Protein AF-A0A2H9PK87-F1 (afdb_monomer)

Foldseek 3Di:
DPPPPDDDPDDDDDPPPPLVVLQVCVVVVAADEAEAEPLDFAAAPVNLVVSLVVLVSNLVRHDLVRYFYEYAYDFQDPPDPSVVVLVVVCVVQVPDPDNQSVVSSQSSSVPRYNDGPVRRVVSRVSSQVSRPDPVSYDYDDRDD

Radius of gyration: 17.19 Å; Cα contacts (8 Å, |Δi|>4): 163; chains: 1; bounding box: 37×42×44 Å

Solvent-accessible surface area (backbone atoms only — not comparable to full-atom values): 8849 Å² total; per-residue (Å²): 142,85,72,86,84,75,87,74,98,77,75,84,82,69,75,85,56,59,64,60,55,53,47,57,47,39,75,74,73,41,71,43,78,48,78,45,77,30,65,49,80,74,35,35,62,67,56,53,51,51,54,47,49,50,51,48,54,42,62,73,70,45,58,70,96,34,52,38,51,39,38,38,62,61,68,72,47,89,93,36,72,69,25,54,55,49,52,70,75,34,69,75,62,74,74,47,99,64,86,54,65,61,59,56,34,46,52,45,19,68,73,42,29,67,42,51,63,69,57,31,50,51,49,27,53,56,55,45,69,64,52,88,54,69,94,40,60,61,77,86,75,85,80,132

pLDDT: mean 77.73, std 17.93, range [36.97, 94.25]

Structure (mmCIF, N/CA/C/O backbone):
data_AF-A0A2H9PK87-F1
#
_ent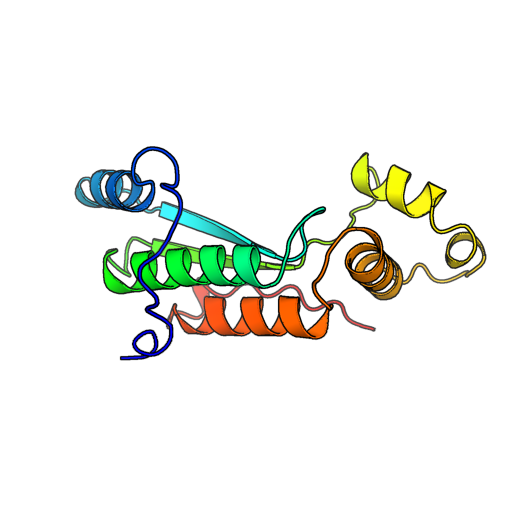ry.id   AF-A0A2H9PK87-F1
#
loop_
_atom_site.group_PDB
_atom_site.id
_atom_site.type_symbol
_atom_site.label_atom_id
_atom_site.label_alt_id
_atom_site.label_comp_id
_atom_site.label_asym_id
_atom_site.label_entity_id
_atom_site.label_seq_id
_atom_site.pdbx_PDB_ins_code
_atom_site.Cartn_x
_atom_site.Cartn_y
_atom_site.Cartn_z
_atom_site.occupancy
_atom_site.B_iso_or_equiv
_atom_site.auth_seq_id
_atom_site.auth_comp_id
_atom_site.auth_asym_id
_atom_site.auth_atom_id
_atom_site.pdbx_PDB_model_num
ATOM 1 N N . MET A 1 1 ? 2.943 6.381 21.113 1.00 41.94 1 MET A N 1
ATOM 2 C CA . MET A 1 1 ? 3.354 7.670 20.499 1.00 41.94 1 MET A CA 1
ATOM 3 C C . MET A 1 1 ? 4.384 7.439 19.379 1.00 41.94 1 MET A C 1
ATOM 5 O O . MET A 1 1 ? 5.557 7.721 19.587 1.00 41.94 1 MET A O 1
ATOM 9 N N . ARG A 1 2 ? 3.993 6.908 18.205 1.00 51.75 2 ARG A N 1
ATOM 10 C CA . ARG A 1 2 ? 4.936 6.604 17.095 1.00 51.75 2 ARG A CA 1
ATOM 11 C C . ARG A 1 2 ? 4.866 7.571 15.894 1.00 51.75 2 ARG A C 1
ATOM 13 O O . ARG A 1 2 ? 5.873 7.731 15.219 1.00 51.75 2 ARG A O 1
ATOM 20 N N . CYS A 1 3 ? 3.763 8.295 15.673 1.00 50.25 3 CYS A N 1
ATOM 21 C CA . CYS A 1 3 ? 3.566 9.113 14.458 1.00 50.25 3 CYS A CA 1
ATOM 22 C C . CYS A 1 3 ? 3.917 10.615 14.591 1.00 50.25 3 CYS A C 1
ATOM 24 O O . CYS A 1 3 ? 3.788 11.375 13.635 1.00 50.25 3 CYS A O 1
ATOM 26 N N . ARG A 1 4 ? 4.425 11.075 15.744 1.00 43.78 4 ARG A N 1
ATOM 27 C CA . ARG A 1 4 ? 4.569 12.514 16.072 1.00 43.78 4 ARG A CA 1
ATOM 28 C C . ARG A 1 4 ? 5.612 13.302 15.250 1.00 43.78 4 ARG A C 1
ATOM 30 O O . ARG A 1 4 ? 5.754 14.500 15.467 1.00 43.78 4 ARG A O 1
ATOM 37 N N . ARG A 1 5 ? 6.366 12.659 14.347 1.00 45.16 5 ARG A N 1
ATOM 38 C CA . ARG A 1 5 ? 7.549 13.242 13.677 1.00 45.16 5 ARG A CA 1
ATOM 39 C C . ARG A 1 5 ? 7.323 13.797 12.262 1.00 45.16 5 ARG A C 1
ATOM 41 O O . ARG A 1 5 ? 8.246 14.404 11.734 1.00 45.16 5 ARG A O 1
ATOM 48 N N . TYR A 1 6 ? 6.141 13.639 11.661 1.00 46.56 6 TYR A N 1
ATOM 49 C CA . TYR A 1 6 ? 5.935 13.899 10.220 1.00 46.56 6 TYR A CA 1
ATOM 50 C C . TYR A 1 6 ? 4.935 15.023 9.894 1.00 46.56 6 TYR A C 1
ATOM 52 O O . TYR A 1 6 ? 4.371 15.070 8.801 1.00 46.56 6 TYR A O 1
ATOM 60 N N . TRP A 1 7 ? 4.697 15.946 10.829 1.00 36.97 7 TRP A N 1
ATOM 61 C CA . TRP A 1 7 ? 3.716 17.016 10.645 1.00 36.97 7 TRP A CA 1
ATOM 62 C C . TRP A 1 7 ? 4.336 18.263 9.999 1.00 36.97 7 TRP A C 1
ATOM 64 O O . TRP A 1 7 ? 4.893 19.109 10.692 1.00 36.97 7 TRP A O 1
ATOM 74 N N . ASN A 1 8 ? 4.198 18.410 8.678 1.00 41.97 8 ASN A N 1
ATOM 75 C CA . ASN A 1 8 ? 4.336 19.701 8.001 1.00 41.97 8 ASN A CA 1
ATOM 76 C C . ASN A 1 8 ? 3.007 20.068 7.333 1.00 41.97 8 ASN A C 1
ATOM 78 O O . ASN A 1 8 ? 2.545 19.423 6.394 1.00 41.97 8 ASN A O 1
ATOM 82 N N . ALA A 1 9 ? 2.373 21.110 7.867 1.00 38.62 9 ALA A N 1
ATOM 83 C CA . ALA A 1 9 ? 1.028 21.550 7.529 1.00 38.62 9 ALA A CA 1
ATOM 84 C C . ALA A 1 9 ? 0.989 22.351 6.219 1.00 38.62 9 ALA A C 1
ATOM 86 O O . ALA A 1 9 ? 0.843 23.570 6.243 1.00 38.62 9 ALA A O 1
ATOM 87 N N . ARG A 1 10 ? 1.099 21.688 5.066 1.00 42.09 10 ARG A N 1
ATOM 88 C CA . ARG A 1 10 ? 0.671 22.256 3.774 1.00 42.09 10 ARG A CA 1
ATOM 89 C C . ARG A 1 10 ? 0.217 21.141 2.846 1.00 42.09 10 ARG A C 1
ATOM 91 O O . ARG A 1 10 ? 0.995 20.685 2.019 1.00 42.09 10 ARG A O 1
ATOM 98 N N . GLU A 1 11 ? -1.041 20.717 2.956 1.00 44.59 11 GLU A N 1
ATOM 99 C CA . GLU A 1 11 ? -1.536 19.633 2.110 1.00 44.59 11 GLU A CA 1
ATOM 100 C C . GLU A 1 11 ? -2.871 19.897 1.428 1.00 44.59 11 GLU A C 1
ATOM 102 O O . GLU A 1 11 ? -3.847 20.363 2.019 1.00 44.59 11 GLU A O 1
ATOM 107 N N . LYS A 1 12 ? -2.857 19.596 0.125 1.00 37.72 12 LYS A N 1
ATOM 108 C CA . LYS A 1 12 ? -3.995 19.570 -0.785 1.00 37.72 12 LYS A CA 1
ATOM 109 C C . LYS A 1 12 ? -5.067 18.653 -0.194 1.00 37.72 12 LYS A C 1
ATOM 111 O O . LYS A 1 12 ? -4.791 17.510 0.153 1.00 37.72 12 LYS A O 1
ATOM 116 N N . LYS A 1 13 ? -6.288 19.179 -0.079 1.00 37.44 13 LYS A N 1
ATOM 117 C CA . LYS A 1 13 ? -7.447 18.487 0.495 1.00 37.44 13 LYS A CA 1
ATOM 118 C C . LYS A 1 13 ? -7.733 17.193 -0.277 1.00 37.44 13 LYS A C 1
ATOM 120 O O . LYS A 1 13 ? -8.249 17.250 -1.391 1.00 37.44 13 LYS A O 1
ATOM 125 N N . LEU A 1 14 ? -7.435 16.048 0.336 1.00 44.12 14 LEU A N 1
ATOM 126 C CA . LEU A 1 14 ? -8.022 14.758 -0.035 1.00 44.12 14 LEU A CA 1
ATOM 127 C C . LEU A 1 14 ? -9.563 14.884 -0.018 1.00 44.12 14 LEU A C 1
ATOM 129 O O . LEU A 1 14 ? -10.108 15.641 0.798 1.00 44.12 14 LEU A O 1
ATOM 133 N N . PRO A 1 15 ? -10.287 14.204 -0.924 1.00 46.72 15 PRO A N 1
ATOM 134 C CA . PRO A 1 15 ? -11.736 14.337 -1.036 1.00 46.72 15 PRO A CA 1
ATOM 135 C C . PRO A 1 15 ? -12.407 13.929 0.285 1.00 46.72 15 PRO A C 1
ATOM 137 O O . PRO A 1 15 ? -12.016 12.937 0.887 1.00 46.72 15 PRO A O 1
ATOM 140 N N . ARG A 1 16 ? -13.386 14.730 0.747 1.00 52.84 16 ARG A N 1
ATOM 141 C CA . ARG A 1 16 ? -14.323 14.468 1.870 1.00 52.84 16 ARG A CA 1
ATOM 142 C C . ARG A 1 16 ? -13.853 13.383 2.868 1.00 52.84 16 ARG A C 1
ATOM 144 O O . ARG A 1 16 ? -14.359 12.273 2.844 1.00 52.84 16 ARG A O 1
ATOM 151 N N . ASN A 1 17 ? -12.902 13.750 3.734 1.00 78.12 17 ASN A N 1
ATOM 152 C CA . ASN A 1 17 ? -12.398 13.039 4.925 1.00 78.12 17 ASN A CA 1
ATOM 153 C C . ASN A 1 17 ? -12.813 11.547 5.057 1.00 78.12 17 ASN A C 1
ATOM 155 O O . ASN A 1 17 ? -13.710 11.212 5.834 1.00 78.12 17 ASN A O 1
ATOM 159 N N . ILE A 1 18 ? -12.141 10.661 4.307 1.00 82.50 18 ILE A N 1
ATOM 160 C CA . ILE A 1 18 ? -12.331 9.197 4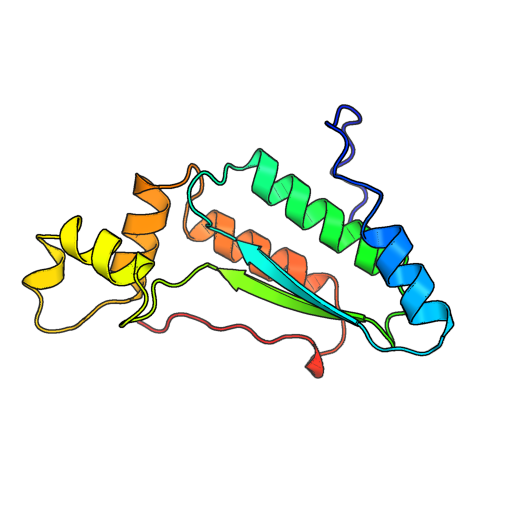.344 1.00 82.50 18 ILE A CA 1
ATOM 161 C C . ILE A 1 18 ? -12.196 8.621 5.762 1.00 82.50 18 ILE A C 1
ATOM 163 O O . ILE A 1 18 ? -12.948 7.724 6.136 1.00 82.50 18 ILE A O 1
ATOM 167 N N . VAL A 1 19 ? -11.313 9.193 6.591 1.00 86.88 19 VAL A N 1
ATOM 168 C CA . VAL A 1 19 ? -11.163 8.814 8.003 1.00 86.88 19 VAL A CA 1
ATOM 169 C C . VAL A 1 19 ? -12.483 9.014 8.732 1.00 86.88 19 VAL A C 1
ATOM 171 O O . VAL 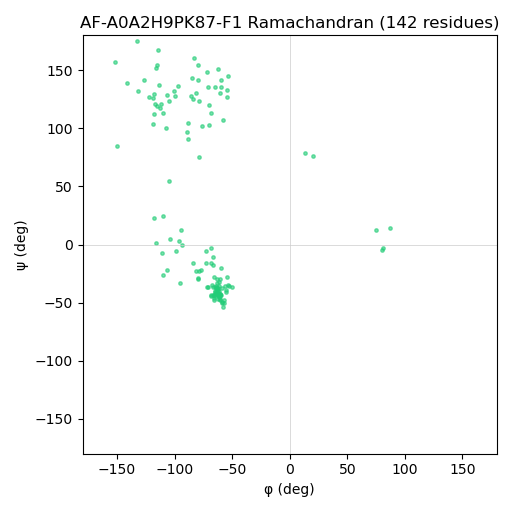A 1 19 ? -12.987 8.096 9.365 1.00 86.88 19 VAL A O 1
ATOM 174 N N . GLN A 1 20 ? -13.108 10.182 8.589 1.00 88.31 20 GLN A N 1
ATOM 175 C CA . GLN A 1 20 ? -14.382 10.463 9.242 1.00 88.31 20 GLN A CA 1
ATOM 176 C C . GLN A 1 20 ? -15.497 9.513 8.788 1.00 88.31 20 GLN A C 1
ATOM 178 O O . GLN A 1 20 ? -16.336 9.135 9.604 1.00 88.31 20 GLN A O 1
ATOM 183 N N . GLN A 1 21 ? -15.510 9.114 7.515 1.00 89.12 21 GLN A N 1
ATOM 184 C CA . GLN A 1 21 ? -16.479 8.141 7.008 1.00 89.12 21 GLN A CA 1
ATOM 185 C C . GLN A 1 21 ? -16.269 6.760 7.637 1.00 89.12 21 GLN A C 1
ATOM 187 O O . GLN A 1 21 ? -17.230 6.164 8.122 1.00 89.12 21 GLN A O 1
ATOM 192 N N . LEU A 1 22 ? -15.022 6.291 7.706 1.00 89.56 22 LEU A N 1
ATOM 193 C CA . LEU A 1 22 ? -14.674 5.018 8.341 1.00 89.56 22 LEU A CA 1
ATOM 194 C C . LEU A 1 22 ? -15.025 5.017 9.835 1.00 89.56 22 LEU A C 1
ATOM 196 O O . LEU A 1 22 ? -15.656 4.079 10.317 1.00 89.56 22 LEU A O 1
ATOM 200 N N . LEU A 1 23 ? -14.716 6.102 10.551 1.00 89.81 23 LEU A N 1
ATOM 201 C CA . LEU A 1 23 ? -15.078 6.255 11.963 1.00 89.81 23 LEU A CA 1
ATOM 202 C C . LEU A 1 23 ? -16.596 6.261 12.175 1.00 89.81 23 LEU A C 1
ATOM 204 O O . LEU A 1 23 ? -17.084 5.707 13.157 1.00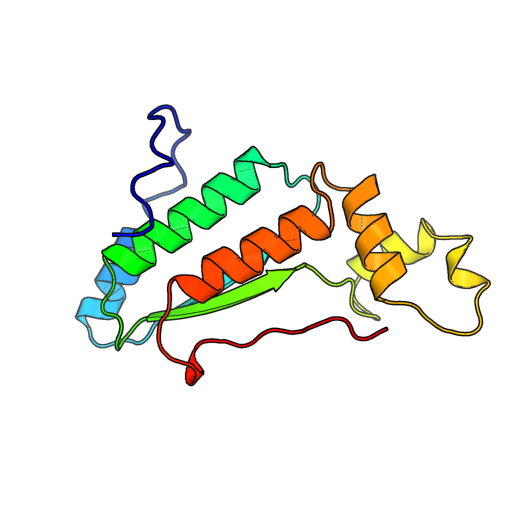 89.81 23 LEU A O 1
ATOM 208 N N . ASN A 1 24 ? -17.363 6.870 11.266 1.00 91.88 24 ASN A N 1
ATOM 209 C CA . ASN A 1 24 ? -18.822 6.859 11.356 1.00 91.88 24 ASN A CA 1
ATOM 210 C C . ASN A 1 24 ? -19.387 5.441 11.207 1.00 91.88 24 ASN A C 1
ATOM 212 O O . ASN A 1 24 ? -20.303 5.082 11.936 1.00 91.88 24 ASN A O 1
ATOM 216 N N . VAL A 1 25 ? -18.824 4.630 10.309 1.00 92.25 25 VAL A N 1
ATOM 217 C CA . VAL A 1 25 ? -19.215 3.223 10.131 1.00 92.25 25 VAL A CA 1
ATOM 218 C C . VAL A 1 25 ? -18.895 2.402 11.388 1.00 92.25 25 VAL A C 1
ATOM 220 O O . VAL A 1 25 ? -19.749 1.657 11.870 1.00 92.25 25 VAL A O 1
ATOM 223 N N . GLN A 1 26 ? -17.724 2.610 11.997 1.00 91.19 26 GLN A N 1
ATOM 224 C CA . GLN A 1 26 ? -17.332 1.922 13.234 1.00 91.19 26 GLN A CA 1
ATOM 225 C C . GLN A 1 26 ? -18.230 2.249 14.436 1.00 91.19 26 GLN A C 1
ATOM 227 O O . GLN A 1 26 ? -18.445 1.384 15.280 1.00 91.19 26 GLN A O 1
ATOM 232 N N . ARG A 1 27 ? -18.836 3.447 14.501 1.00 90.56 27 ARG A N 1
ATOM 233 C CA . ARG A 1 27 ? -19.825 3.788 15.552 1.00 90.56 27 ARG A CA 1
ATOM 234 C C . ARG A 1 27 ? -21.051 2.873 15.553 1.00 90.56 27 ARG A C 1
ATOM 236 O O . ARG A 1 27 ? -21.739 2.792 16.564 1.00 90.56 27 ARG A O 1
ATOM 243 N N . HIS A 1 28 ? -21.317 2.187 14.445 1.00 94.25 28 HIS A N 1
ATOM 244 C CA . HIS A 1 28 ? -22.375 1.185 14.332 1.00 94.25 28 HIS A CA 1
ATOM 245 C C . HIS A 1 28 ? -21.873 -0.250 14.582 1.00 94.25 28 HIS A C 1
ATOM 247 O O . HIS A 1 28 ? -22.585 -1.204 14.285 1.00 94.25 28 HIS A O 1
ATOM 253 N N . GLY A 1 29 ? -20.652 -0.422 15.104 1.00 92.69 29 GLY A N 1
ATOM 254 C CA . GLY A 1 29 ? -20.049 -1.732 15.377 1.00 92.69 29 GLY A CA 1
ATOM 255 C C . GLY A 1 29 ? -19.568 -2.476 14.127 1.00 92.69 29 GLY A C 1
ATOM 256 O O . GLY A 1 29 ? -19.279 -3.670 14.192 1.00 92.69 29 GLY A O 1
ATOM 257 N N . ILE A 1 30 ? -19.492 -1.798 12.980 1.00 92.94 30 ILE A N 1
ATOM 258 C CA . ILE A 1 30 ? -19.080 -2.404 11.712 1.00 92.94 30 ILE A CA 1
ATOM 259 C C . ILE A 1 30 ? -17.552 -2.411 11.630 1.00 92.94 30 ILE A C 1
ATOM 261 O O . ILE A 1 30 ? -16.907 -1.365 11.730 1.00 92.94 30 ILE A O 1
ATOM 265 N N . ARG A 1 31 ? -16.977 -3.597 11.410 1.00 91.19 31 ARG A N 1
ATOM 266 C CA . ARG A 1 31 ? -15.537 -3.769 11.184 1.00 91.19 31 ARG A CA 1
ATOM 267 C C . ARG A 1 31 ? -15.144 -3.226 9.815 1.00 91.19 31 ARG A C 1
ATOM 269 O O . ARG A 1 31 ? -15.810 -3.501 8.819 1.00 91.19 31 ARG A O 1
ATOM 276 N N . THR A 1 32 ? -14.043 -2.491 9.763 1.00 90.44 32 THR A N 1
ATOM 277 C CA . THR A 1 32 ? -13.490 -1.904 8.545 1.00 90.44 32 THR A CA 1
ATOM 278 C C . THR A 1 32 ? -12.148 -2.545 8.214 1.00 90.44 32 THR A C 1
ATOM 280 O O . THR A 1 32 ? -11.312 -2.770 9.088 1.00 90.44 32 THR A O 1
ATOM 283 N N . HIS A 1 33 ? -11.937 -2.837 6.931 1.00 91.31 33 HIS A N 1
ATOM 284 C CA . HIS A 1 33 ? -10.662 -3.317 6.404 1.00 91.31 33 HIS A CA 1
ATOM 285 C C . HIS A 1 33 ? -10.122 -2.295 5.409 1.00 91.31 33 HIS A C 1
ATOM 287 O O . HIS A 1 33 ? -10.795 -1.956 4.436 1.00 91.31 33 HIS A O 1
ATOM 293 N N . VAL A 1 34 ? -8.926 -1.773 5.681 1.00 91.50 34 VAL A N 1
ATOM 294 C CA . VAL A 1 34 ? -8.288 -0.723 4.884 1.00 91.50 34 VAL A CA 1
ATOM 295 C C . VAL A 1 34 ? -6.963 -1.246 4.320 1.00 91.50 34 VAL A C 1
ATOM 297 O O . VAL A 1 34 ? -5.986 -1.365 5.065 1.00 91.50 34 VAL A O 1
ATOM 300 N N . PRO A 1 35 ? -6.907 -1.591 3.021 1.00 92.50 35 PRO A N 1
ATOM 301 C CA . PRO A 1 35 ? -5.665 -1.977 2.373 1.00 92.50 35 PRO A CA 1
ATOM 302 C C . PRO A 1 35 ? -4.850 -0.748 1.955 1.00 92.50 35 PRO A C 1
ATOM 304 O O . PRO A 1 35 ? -5.346 0.149 1.275 1.00 92.50 35 PRO A O 1
ATOM 307 N N . PHE A 1 36 ? -3.571 -0.751 2.314 1.00 93.06 36 PHE A N 1
ATOM 308 C CA . PHE A 1 36 ? -2.556 0.168 1.821 1.00 93.06 36 PHE A CA 1
ATOM 309 C C . PHE A 1 36 ? -1.737 -0.524 0.734 1.00 93.06 36 PHE A C 1
ATOM 311 O O . PHE A 1 36 ? -1.230 -1.634 0.914 1.00 93.06 36 PHE A O 1
ATOM 318 N N . LEU A 1 37 ? -1.622 0.135 -0.412 1.00 93.00 37 LEU A N 1
ATOM 319 C CA . LEU A 1 37 ? -0.839 -0.341 -1.542 1.00 93.00 37 LEU A CA 1
ATOM 320 C C . LEU A 1 37 ? 0.204 0.717 -1.889 1.00 93.00 37 LEU A C 1
ATOM 322 O O . LEU A 1 37 ? -0.145 1.882 -2.075 1.00 93.00 37 LEU A O 1
ATOM 326 N N . TYR A 1 38 ? 1.460 0.293 -1.957 1.00 93.94 38 TYR A N 1
ATOM 327 C CA . TYR A 1 38 ? 2.609 1.127 -2.297 1.00 93.94 38 TYR A CA 1
ATOM 328 C C . TYR A 1 38 ? 3.240 0.664 -3.603 1.00 93.94 38 TYR A C 1
ATOM 330 O O . TYR A 1 38 ? 3.153 -0.499 -3.980 1.00 93.94 38 TYR A O 1
ATOM 338 N N . GLY A 1 39 ? 3.904 1.570 -4.293 1.00 91.44 39 GLY A N 1
ATOM 339 C CA . GLY A 1 39 ? 4.530 1.365 -5.582 1.00 91.44 39 GLY A CA 1
ATOM 340 C C . GLY A 1 39 ? 3.610 1.581 -6.776 1.00 91.44 39 GLY A C 1
ATOM 341 O O . GLY A 1 39 ? 3.973 1.152 -7.856 1.00 91.44 39 GLY A O 1
ATOM 342 N N . LEU A 1 40 ? 2.426 2.187 -6.653 1.00 91.50 40 LEU A N 1
ATOM 343 C CA . LEU A 1 40 ? 1.557 2.398 -7.824 1.00 91.50 40 LEU A CA 1
ATOM 344 C C . LEU A 1 40 ? 2.212 3.312 -8.878 1.00 91.50 40 LEU A C 1
ATOM 346 O O . LEU A 1 40 ? 3.012 4.184 -8.546 1.00 91.50 40 LEU A O 1
ATOM 350 N N . ALA A 1 41 ? 1.861 3.135 -10.157 1.00 87.94 41 ALA A N 1
ATOM 351 C CA . ALA A 1 41 ? 2.370 3.986 -11.234 1.00 87.94 41 ALA A CA 1
ATOM 352 C C . ALA A 1 41 ? 2.100 5.478 -10.949 1.00 87.94 41 ALA A C 1
ATOM 354 O O . ALA A 1 41 ? 0.996 5.869 -10.569 1.00 87.94 41 ALA A O 1
ATOM 355 N N . GLY A 1 42 ? 3.124 6.311 -11.124 1.00 89.62 42 GLY A N 1
ATOM 356 C CA . GLY A 1 42 ? 3.117 7.734 -10.796 1.00 89.62 42 GLY A CA 1
ATOM 357 C C . GLY A 1 42 ? 3.353 8.059 -9.317 1.00 89.62 42 GLY A C 1
ATOM 358 O O . GLY A 1 42 ? 3.429 9.242 -8.983 1.00 89.62 42 GLY A O 1
ATOM 359 N N . GLU A 1 43 ? 3.486 7.063 -8.433 1.00 94.06 43 GLU A N 1
ATOM 360 C CA . GLU A 1 43 ? 3.744 7.311 -7.015 1.00 94.06 43 GLU A CA 1
ATOM 361 C C . GLU A 1 43 ? 5.111 7.976 -6.805 1.00 94.06 43 GLU A C 1
ATOM 363 O O . GLU A 1 43 ? 6.130 7.601 -7.395 1.00 94.06 43 GLU A O 1
ATOM 368 N N . THR A 1 44 ? 5.121 8.987 -5.941 1.00 93.88 44 THR A N 1
ATOM 369 C CA . THR A 1 44 ? 6.317 9.666 -5.456 1.00 93.88 44 THR A CA 1
ATOM 370 C C . THR A 1 44 ? 6.502 9.424 -3.962 1.00 93.88 44 THR A C 1
ATOM 372 O O . THR A 1 44 ? 5.590 8.974 -3.262 1.00 93.88 44 THR A O 1
ATOM 375 N N . ILE A 1 45 ? 7.681 9.768 -3.441 1.00 92.00 45 ILE A N 1
ATOM 376 C CA . ILE A 1 45 ? 7.962 9.690 -2.003 1.00 92.00 45 ILE A CA 1
ATOM 377 C C . ILE A 1 45 ? 6.928 10.491 -1.200 1.00 92.00 45 ILE A C 1
ATOM 379 O O . ILE A 1 45 ? 6.456 10.032 -0.162 1.00 92.00 45 ILE A O 1
ATOM 383 N N . GLU A 1 46 ? 6.518 11.658 -1.697 1.00 92.06 46 GLU A N 1
ATOM 384 C CA . GLU A 1 46 ? 5.535 12.516 -1.037 1.00 92.06 46 GLU A CA 1
ATOM 385 C C . GLU A 1 46 ? 4.147 11.866 -0.977 1.00 92.06 46 GLU A C 1
ATOM 387 O O . GLU A 1 46 ? 3.495 11.908 0.070 1.00 92.06 46 GLU A O 1
ATOM 392 N N . THR A 1 47 ? 3.684 11.245 -2.068 1.00 93.31 47 THR A N 1
ATOM 393 C CA . THR A 1 47 ? 2.376 10.571 -2.086 1.00 93.31 47 THR A CA 1
ATOM 394 C C . THR A 1 47 ? 2.388 9.299 -1.242 1.00 93.31 47 THR A C 1
ATOM 396 O O . THR A 1 47 ? 1.431 9.053 -0.509 1.00 93.31 47 THR A O 1
ATOM 399 N N . MET A 1 48 ? 3.500 8.561 -1.239 1.00 93.00 48 MET A N 1
ATOM 400 C CA . MET A 1 48 ? 3.713 7.407 -0.362 1.00 93.00 48 MET A CA 1
ATOM 401 C C . MET A 1 48 ? 3.670 7.814 1.122 1.00 93.00 48 MET A C 1
ATOM 403 O O . MET A 1 48 ? 2.987 7.188 1.936 1.00 93.00 48 MET A O 1
ATOM 407 N N . GLN A 1 49 ? 4.329 8.919 1.485 1.00 92.06 49 GLN A N 1
ATOM 408 C CA . GLN A 1 49 ? 4.280 9.480 2.840 1.00 92.06 49 GLN A CA 1
ATOM 409 C C . GLN A 1 49 ? 2.897 10.032 3.208 1.00 92.06 49 GLN A C 1
ATOM 411 O O . GLN A 1 49 ? 2.492 9.961 4.369 1.00 92.06 49 GLN A O 1
ATOM 416 N N . ALA A 1 50 ? 2.154 10.605 2.258 1.00 90.69 50 ALA A N 1
ATOM 417 C CA . ALA A 1 50 ? 0.767 11.010 2.484 1.00 90.69 50 ALA A CA 1
ATOM 418 C C . ALA A 1 50 ? -0.122 9.796 2.797 1.00 90.69 50 ALA A C 1
ATOM 420 O O . ALA A 1 50 ? -0.904 9.838 3.745 1.00 90.69 50 ALA A O 1
ATOM 421 N N . ASN A 1 51 ? 0.064 8.691 2.072 1.00 91.75 51 ASN A N 1
ATOM 422 C CA . ASN A 1 51 ? -0.662 7.448 2.313 1.00 91.75 51 ASN A CA 1
ATOM 423 C C . ASN A 1 51 ? -0.327 6.843 3.692 1.00 91.75 51 ASN A C 1
ATOM 425 O O . ASN A 1 51 ? -1.216 6.453 4.443 1.00 91.75 51 ASN A O 1
ATOM 429 N N . TYR A 1 52 ? 0.946 6.862 4.098 1.00 92.56 52 TYR A N 1
ATOM 430 C CA . TYR A 1 52 ? 1.339 6.448 5.452 1.00 92.56 52 TYR A CA 1
ATOM 431 C C . TYR A 1 52 ? 0.761 7.342 6.558 1.00 92.56 52 TYR A C 1
ATOM 433 O O . TYR A 1 52 ? 0.339 6.854 7.605 1.00 92.56 52 TYR A O 1
ATOM 441 N N . ARG A 1 53 ? 0.680 8.658 6.334 1.00 90.75 53 ARG A N 1
ATOM 442 C CA . ARG A 1 53 ? 0.043 9.569 7.298 1.00 90.75 53 ARG A CA 1
ATOM 443 C C . ARG A 1 53 ? -1.441 9.281 7.475 1.00 90.75 53 ARG A C 1
ATOM 445 O O . ARG A 1 53 ? -1.924 9.359 8.600 1.00 90.75 53 ARG A O 1
ATOM 452 N N . LEU A 1 54 ? -2.132 8.881 6.409 1.00 91.25 54 LEU A N 1
ATOM 453 C CA . LEU A 1 54 ? -3.506 8.396 6.506 1.00 91.25 54 LEU A CA 1
ATOM 454 C C . LEU A 1 54 ? -3.599 7.131 7.378 1.00 91.25 54 LEU A C 1
ATOM 456 O O . LEU A 1 54 ? -4.490 7.043 8.222 1.00 91.25 54 LEU A O 1
ATOM 460 N N . ALA A 1 55 ? -2.667 6.184 7.228 1.00 91.31 55 ALA A N 1
ATOM 461 C CA . ALA A 1 55 ? -2.601 4.997 8.085 1.00 91.31 55 ALA A CA 1
ATOM 462 C C . ALA A 1 55 ? -2.385 5.360 9.563 1.00 91.31 55 ALA A C 1
ATOM 464 O O . ALA A 1 55 ? -3.084 4.842 10.432 1.00 91.31 55 ALA A O 1
ATOM 465 N N . CYS A 1 56 ? -1.468 6.292 9.848 1.00 90.75 56 CYS A N 1
ATOM 466 C CA . CYS A 1 56 ? -1.262 6.834 11.193 1.00 90.75 56 CYS A CA 1
ATOM 467 C C . CYS A 1 56 ? -2.548 7.454 11.758 1.00 90.75 56 CYS A C 1
ATOM 469 O O . CYS A 1 56 ? -2.927 7.152 12.885 1.00 90.75 56 CYS A O 1
ATOM 471 N N . GLU A 1 57 ? -3.236 8.292 10.979 1.00 89.75 57 GLU A N 1
ATOM 472 C CA . GLU A 1 57 ? -4.469 8.944 11.426 1.00 8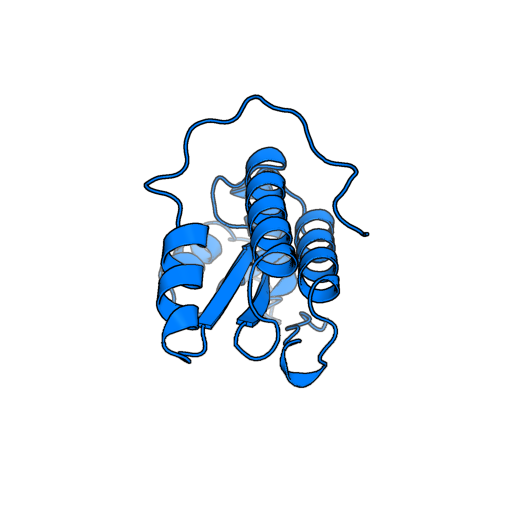9.75 57 GLU A CA 1
ATOM 473 C C . GLU A 1 57 ? -5.572 7.923 11.751 1.00 89.75 57 GLU A C 1
ATOM 475 O O . GLU A 1 57 ? -6.279 8.072 12.749 1.00 89.75 57 GLU A O 1
ATOM 480 N N . LEU A 1 58 ? -5.702 6.862 10.947 1.00 89.31 58 LEU A N 1
ATOM 481 C CA . LEU A 1 58 ? -6.634 5.768 11.223 1.00 89.31 58 LEU A CA 1
ATOM 482 C C . LEU A 1 58 ? -6.247 5.001 12.487 1.00 89.31 58 LEU A C 1
ATOM 484 O O . LEU A 1 58 ? -7.100 4.806 13.346 1.00 89.31 58 LEU A O 1
ATOM 488 N N . ALA A 1 59 ? -4.978 4.622 12.637 1.00 88.50 59 ALA A N 1
ATOM 489 C CA . ALA A 1 59 ? -4.498 3.899 13.813 1.00 88.50 59 ALA A CA 1
ATOM 490 C C . ALA A 1 59 ? -4.673 4.693 15.121 1.00 88.50 59 ALA A C 1
ATOM 492 O O . ALA A 1 59 ? -4.889 4.105 16.175 1.00 88.50 59 ALA A O 1
ATOM 493 N N . GLU A 1 60 ? -4.583 6.026 15.067 1.00 88.62 60 GLU A N 1
ATOM 494 C CA . GLU A 1 60 ? -4.750 6.891 16.240 1.00 88.62 60 GLU A CA 1
ATOM 495 C C . GLU A 1 60 ? -6.217 7.138 16.618 1.00 88.62 60 GLU A C 1
ATOM 497 O O . GLU A 1 60 ? -6.510 7.388 17.788 1.00 88.62 60 GLU A O 1
ATOM 502 N N . ARG A 1 61 ? -7.135 7.124 15.644 1.00 88.69 61 ARG A N 1
ATOM 503 C CA . ARG A 1 61 ? -8.525 7.576 15.841 1.00 88.69 61 ARG A CA 1
ATOM 504 C C . ARG A 1 61 ? -9.563 6.459 15.806 1.00 88.69 61 ARG A C 1
ATOM 506 O O . ARG A 1 61 ? -10.652 6.657 16.342 1.00 88.69 61 ARG A O 1
ATOM 513 N N . ALA A 1 62 ? -9.282 5.362 15.112 1.00 87.50 62 ALA A N 1
ATOM 514 C CA . ALA A 1 62 ? -10.206 4.249 14.954 1.00 87.50 62 ALA A CA 1
ATOM 515 C C . ALA A 1 62 ? -10.209 3.344 16.185 1.00 87.50 62 ALA A C 1
ATOM 517 O O . ALA A 1 62 ? -9.215 3.237 16.901 1.00 87.50 62 ALA A O 1
ATOM 518 N N . ASP A 1 63 ? -11.326 2.652 16.398 1.00 87.62 63 ASP A N 1
ATOM 519 C CA . ASP A 1 63 ? -11.358 1.563 17.368 1.00 87.62 63 ASP A CA 1
ATOM 520 C C . ASP A 1 63 ? -10.527 0.393 16.822 1.00 87.62 63 ASP A C 1
ATOM 522 O O . ASP A 1 63 ? -10.825 -0.145 15.751 1.00 87.62 63 ASP A O 1
ATOM 526 N N . ALA A 1 64 ? -9.480 0.006 17.555 1.00 84.88 64 ALA A N 1
ATOM 527 C CA . ALA A 1 64 ? -8.574 -1.070 17.168 1.00 84.88 64 ALA A CA 1
ATOM 528 C C . ALA A 1 64 ? -9.289 -2.424 17.017 1.00 84.88 64 ALA A C 1
ATOM 530 O O . ALA A 1 64 ? -8.886 -3.224 16.180 1.00 84.88 64 ALA A O 1
ATOM 531 N N . ALA A 1 65 ? -10.375 -2.675 17.760 1.00 85.94 65 ALA A N 1
ATOM 532 C CA . ALA A 1 65 ? -11.160 -3.906 17.634 1.00 85.94 65 ALA A CA 1
ATOM 533 C C . ALA A 1 65 ? -11.998 -3.952 16.342 1.00 85.94 65 ALA A C 1
ATOM 535 O O . ALA A 1 65 ? -12.500 -5.010 15.949 1.00 85.94 65 ALA A O 1
ATOM 536 N N . LEU A 1 66 ? -12.176 -2.800 15.692 1.00 87.31 66 LEU A N 1
ATOM 537 C CA . LEU A 1 66 ? -12.983 -2.635 14.489 1.00 87.31 66 LEU A CA 1
ATOM 538 C C . LEU A 1 66 ? -12.157 -2.217 13.269 1.00 87.31 66 LEU A C 1
ATOM 540 O O . LEU A 1 66 ? -12.748 -2.017 12.210 1.00 87.31 66 LEU A O 1
ATOM 544 N N . LEU A 1 67 ? -10.834 -2.070 13.389 1.00 88.12 67 LEU A N 1
ATOM 545 C CA . LEU A 1 67 ? -9.945 -1.679 12.297 1.00 88.12 67 LEU A CA 1
ATOM 546 C C . LEU A 1 67 ? -8.965 -2.804 11.963 1.00 88.12 67 LEU A C 1
ATOM 548 O O . LEU A 1 67 ? -8.087 -3.138 12.751 1.00 88.12 67 LEU A O 1
ATOM 552 N N . MET A 1 68 ? -9.040 -3.294 10.730 1.00 89.50 68 MET A N 1
ATOM 553 C CA . MET A 1 68 ? -7.999 -4.112 10.120 1.00 89.50 68 MET A CA 1
ATOM 554 C C . MET A 1 68 ? -7.260 -3.282 9.071 1.00 89.50 68 MET A C 1
ATOM 556 O O . MET A 1 68 ? -7.880 -2.704 8.177 1.00 89.50 68 MET A O 1
ATOM 560 N N . MET A 1 69 ? -5.931 -3.248 9.144 1.00 89.00 69 MET A N 1
ATOM 561 C CA . MET A 1 69 ? -5.089 -2.628 8.120 1.00 89.00 69 MET A CA 1
ATOM 562 C C . MET A 1 69 ? -4.183 -3.679 7.503 1.00 89.00 69 MET A C 1
ATOM 564 O O . MET A 1 69 ? -3.485 -4.379 8.222 1.00 89.00 69 MET A O 1
ATOM 568 N N . THR A 1 70 ? -4.156 -3.761 6.178 1.00 90.69 70 THR A N 1
ATOM 569 C CA . THR A 1 70 ? -3.173 -4.577 5.451 1.00 90.69 70 THR A CA 1
ATOM 570 C C . THR A 1 70 ? -2.293 -3.669 4.620 1.00 90.69 70 THR A C 1
ATOM 572 O O . THR A 1 70 ? -2.738 -2.603 4.207 1.00 90.69 70 THR A O 1
ATOM 575 N N . SER A 1 71 ? -1.058 -4.076 4.350 1.00 91.75 71 SER A N 1
ATOM 576 C CA . SER A 1 71 ? -0.135 -3.269 3.558 1.00 91.75 71 SER A CA 1
ATOM 577 C C . SER A 1 71 ? 0.696 -4.141 2.629 1.00 91.75 71 SER A C 1
ATOM 579 O O . SER A 1 71 ? 1.124 -5.227 3.017 1.00 91.75 71 SER A O 1
ATOM 581 N N . SER A 1 72 ? 0.897 -3.686 1.395 1.00 91.75 72 SER A N 1
ATOM 582 C CA . SER A 1 72 ? 1.626 -4.432 0.366 1.00 91.75 72 SER A CA 1
ATOM 583 C C . SER A 1 72 ? 2.303 -3.507 -0.640 1.00 91.75 72 SER A C 1
ATOM 585 O O . SER A 1 72 ? 1.893 -2.361 -0.826 1.00 91.75 72 SER A O 1
ATOM 587 N N . VAL A 1 73 ? 3.344 -4.022 -1.293 1.00 91.31 73 VAL A N 1
ATOM 588 C CA . VAL A 1 73 ? 3.894 -3.422 -2.513 1.00 91.31 73 VAL A CA 1
ATOM 589 C C . VAL A 1 73 ? 3.083 -3.948 -3.694 1.00 91.31 73 VAL A C 1
ATOM 591 O O . VAL A 1 73 ? 2.670 -5.108 -3.684 1.00 91.31 73 VAL A O 1
ATOM 594 N N . VAL A 1 74 ? 2.842 -3.117 -4.704 1.00 88.56 74 VAL A N 1
ATOM 595 C CA . VAL A 1 74 ? 2.209 -3.550 -5.945 1.00 88.56 74 VAL A CA 1
ATOM 596 C C . VAL A 1 74 ? 3.073 -4.613 -6.606 1.00 88.56 74 VAL A C 1
ATOM 598 O O . VAL A 1 74 ? 4.280 -4.449 -6.772 1.00 88.56 74 VAL A O 1
ATOM 601 N N . ILE A 1 75 ? 2.437 -5.717 -6.973 1.00 85.44 75 ILE A N 1
ATOM 602 C CA . ILE A 1 75 ? 3.072 -6.808 -7.697 1.00 85.44 75 ILE A CA 1
ATOM 603 C C . ILE A 1 75 ? 2.331 -6.926 -9.029 1.00 85.44 75 ILE A C 1
ATOM 605 O O . ILE A 1 75 ? 1.103 -7.046 -9.028 1.00 85.44 75 ILE A O 1
ATOM 609 N N . PRO A 1 76 ? 3.034 -6.881 -10.169 1.00 82.94 76 PRO A N 1
ATOM 610 C CA . PRO A 1 76 ? 2.421 -7.171 -11.452 1.00 82.94 76 PRO A CA 1
ATOM 611 C C . PRO A 1 76 ? 2.066 -8.662 -11.511 1.00 82.94 76 PRO A C 1
ATOM 613 O O . PRO A 1 76 ? 2.944 -9.523 -11.487 1.00 82.94 76 PRO A O 1
ATOM 616 N N . LEU A 1 77 ? 0.765 -8.962 -11.552 1.00 82.81 77 LEU A N 1
ATOM 617 C CA . LEU A 1 77 ? 0.236 -10.329 -11.553 1.00 82.81 77 LEU A CA 1
ATOM 618 C C . LEU A 1 77 ? -0.080 -10.802 -12.981 1.00 82.81 77 LEU A C 1
ATOM 620 O O . LEU A 1 77 ? -0.709 -10.033 -13.719 1.00 82.81 77 LEU A O 1
ATOM 624 N N . PRO A 1 78 ? 0.269 -12.044 -13.375 1.00 81.00 78 PRO A N 1
ATOM 625 C CA . PRO A 1 78 ? 0.017 -12.536 -14.726 1.00 81.00 78 PRO A CA 1
ATOM 626 C C . PRO A 1 78 ? -1.471 -12.525 -15.058 1.00 81.00 78 PRO A C 1
ATOM 628 O O . PRO A 1 78 ? -2.309 -12.813 -14.203 1.00 81.00 78 PRO A O 1
ATOM 631 N N . GLY A 1 79 ? -1.796 -12.179 -16.302 1.00 81.00 79 GLY A N 1
ATOM 632 C CA . GLY A 1 79 ? -3.177 -12.020 -16.758 1.00 81.00 79 GLY A CA 1
ATOM 633 C C . GLY A 1 79 ? -3.826 -10.687 -16.371 1.00 81.00 79 GLY A C 1
ATOM 634 O O . GLY A 1 79 ? -4.937 -10.409 -16.820 1.00 81.00 79 GLY A O 1
ATOM 635 N N . SER A 1 80 ? -3.158 -9.830 -15.587 1.00 83.00 80 SER A N 1
ATOM 636 C CA . SER A 1 80 ? -3.591 -8.438 -15.441 1.00 83.00 80 SER A CA 1
ATOM 637 C C . SER A 1 80 ? -3.129 -7.609 -16.649 1.00 83.00 80 SER A C 1
ATOM 639 O O . SER A 1 80 ? -1.990 -7.777 -17.087 1.00 83.00 80 SER A O 1
ATOM 641 N N . PRO A 1 81 ? -3.940 -6.658 -17.156 1.00 83.62 81 PRO A N 1
ATOM 642 C CA . PRO A 1 81 ? -3.504 -5.750 -18.225 1.00 83.62 81 PRO A CA 1
ATOM 643 C C . PRO A 1 81 ? -2.191 -5.038 -17.882 1.00 83.62 81 PRO A C 1
ATOM 645 O O . PRO A 1 81 ? -1.311 -4.871 -18.717 1.00 83.62 81 PRO A O 1
ATOM 648 N N . TYR A 1 82 ? -2.033 -4.712 -16.600 1.00 78.19 82 TYR A N 1
ATOM 649 C CA . TYR A 1 82 ? -0.846 -4.071 -16.062 1.00 78.19 82 TYR A CA 1
ATOM 650 C C . TYR A 1 82 ? 0.430 -4.909 -16.211 1.00 78.19 82 TYR A C 1
ATOM 652 O O . TYR A 1 82 ? 1.495 -4.396 -16.552 1.00 78.19 82 TYR A O 1
ATOM 660 N N . PHE A 1 83 ? 0.326 -6.213 -15.966 1.00 84.44 83 PHE A N 1
ATOM 661 C CA . PHE A 1 83 ? 1.422 -7.148 -16.173 1.00 84.44 83 PHE A CA 1
ATOM 662 C C . PHE A 1 83 ? 1.778 -7.284 -17.649 1.00 84.44 83 PHE A C 1
ATOM 664 O O . PHE A 1 83 ? 2.960 -7.257 -17.980 1.00 84.44 83 PHE A O 1
ATOM 671 N N . GLU A 1 84 ? 0.780 -7.392 -18.529 1.00 84.12 84 GLU A N 1
ATOM 672 C CA . GLU A 1 84 ? 1.012 -7.502 -19.973 1.00 84.12 84 GLU A CA 1
ATOM 673 C C . GLU A 1 84 ? 1.751 -6.268 -20.508 1.00 84.12 84 GLU A C 1
ATOM 675 O O . GLU A 1 84 ? 2.735 -6.393 -21.243 1.00 84.12 84 GLU A O 1
ATOM 680 N N . ASP A 1 85 ? 1.351 -5.076 -20.061 1.00 82.56 85 ASP A N 1
ATOM 681 C CA . ASP A 1 85 ? 2.010 -3.815 -20.402 1.00 82.56 85 ASP A CA 1
ATOM 682 C C . ASP A 1 85 ? 3.472 -3.788 -19.940 1.00 82.56 85 ASP A C 1
ATOM 684 O O . ASP A 1 85 ? 4.370 -3.450 -20.719 1.00 82.56 85 ASP A O 1
ATOM 688 N N . LEU A 1 86 ? 3.740 -4.190 -18.695 1.00 80.25 86 LEU A N 1
ATOM 689 C CA . LEU A 1 86 ? 5.102 -4.257 -18.161 1.00 80.25 86 LEU A CA 1
ATOM 690 C C . LEU A 1 86 ? 5.949 -5.304 -18.886 1.00 80.25 86 LEU A C 1
ATOM 692 O O . LEU A 1 86 ? 7.098 -5.033 -19.237 1.00 80.25 86 LEU A O 1
ATOM 696 N N . MET A 1 87 ? 5.379 -6.469 -19.187 1.00 81.12 87 MET A N 1
ATOM 697 C CA . MET A 1 87 ? 6.057 -7.522 -19.934 1.00 81.12 87 MET A CA 1
ATOM 698 C C . MET A 1 87 ? 6.385 -7.101 -21.363 1.00 81.12 87 MET A C 1
ATOM 700 O O . MET A 1 87 ? 7.444 -7.469 -21.868 1.00 81.12 87 MET A O 1
ATOM 704 N N . ASN A 1 88 ? 5.521 -6.326 -22.023 1.00 81.44 88 ASN A N 1
ATOM 705 C CA . ASN A 1 88 ? 5.797 -5.736 -23.339 1.00 81.44 88 ASN A CA 1
ATOM 706 C C . ASN A 1 88 ? 6.977 -4.754 -23.294 1.00 81.44 88 ASN A C 1
ATOM 708 O O . ASN A 1 88 ? 7.758 -4.684 -24.241 1.00 81.44 88 ASN A O 1
ATOM 712 N N . GLN A 1 89 ? 7.152 -4.045 -22.178 1.00 78.19 89 GLN A N 1
ATOM 713 C CA . GLN A 1 89 ? 8.258 -3.106 -21.959 1.00 78.19 89 GLN A CA 1
ATOM 714 C C . GLN A 1 89 ? 9.551 -3.783 -21.456 1.00 78.19 89 GLN A C 1
ATOM 716 O O . GLN A 1 89 ? 10.629 -3.175 -21.485 1.00 78.19 89 GLN A O 1
ATOM 721 N N . ALA A 1 90 ? 9.459 -5.023 -20.971 1.00 74.81 90 ALA A N 1
ATOM 722 C CA . ALA A 1 90 ? 10.538 -5.802 -20.369 1.00 74.81 90 ALA A CA 1
ATOM 723 C C . ALA A 1 90 ? 11.072 -6.895 -21.311 1.00 74.81 90 ALA A C 1
ATOM 725 O O . ALA A 1 90 ? 11.152 -8.070 -20.959 1.00 74.81 90 ALA A O 1
ATOM 726 N N . THR A 1 91 ? 11.481 -6.512 -22.524 1.00 66.69 91 THR A N 1
ATOM 727 C CA . THR A 1 91 ? 11.976 -7.435 -23.567 1.00 66.69 91 THR A CA 1
ATOM 728 C C . THR A 1 91 ? 13.133 -8.337 -23.122 1.00 66.69 91 THR A C 1
ATOM 730 O O . THR A 1 91 ? 13.262 -9.444 -23.634 1.00 66.69 91 THR A O 1
ATOM 733 N N . HIS A 1 92 ? 13.943 -7.896 -22.159 1.00 66.88 92 HIS A N 1
ATOM 734 C CA . HIS A 1 92 ? 15.071 -8.648 -21.599 1.00 66.88 92 HIS A CA 1
ATOM 735 C C . HIS A 1 92 ? 14.648 -9.702 -20.559 1.00 66.88 92 HIS A C 1
ATOM 737 O O . HIS A 1 92 ? 15.301 -10.734 -20.455 1.00 66.88 92 HIS A O 1
ATOM 743 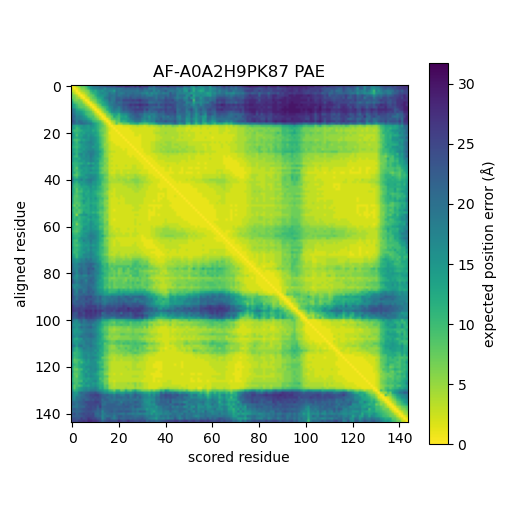N N . LEU A 1 93 ? 13.539 -9.495 -19.835 1.00 63.69 93 LEU A N 1
ATOM 744 C CA . LEU A 1 93 ? 13.012 -10.476 -18.872 1.00 63.69 93 LEU A CA 1
ATOM 745 C C . LEU A 1 93 ? 12.288 -11.642 -19.559 1.00 63.69 93 LEU A C 1
ATOM 747 O O . LEU A 1 93 ? 12.207 -12.730 -19.004 1.00 63.69 93 LEU A O 1
ATOM 751 N N . ARG A 1 94 ? 11.816 -11.451 -20.799 1.00 60.09 94 ARG A N 1
ATOM 752 C CA . ARG A 1 94 ? 11.214 -12.520 -21.621 1.00 60.09 94 ARG A CA 1
ATOM 753 C C . ARG A 1 94 ? 12.197 -13.618 -22.036 1.00 60.09 94 ARG A C 1
ATOM 755 O O . ARG A 1 94 ? 11.755 -14.667 -22.484 1.00 60.09 94 ARG A O 1
ATOM 762 N N . GLN A 1 95 ? 13.502 -13.355 -21.959 1.00 56.91 95 GLN A N 1
ATOM 763 C CA . GLN A 1 95 ? 14.553 -14.266 -22.426 1.00 56.91 95 GLN A CA 1
ATOM 764 C C . GLN A 1 95 ? 15.096 -15.186 -21.321 1.00 56.91 95 GLN A C 1
ATOM 766 O O . GLN A 1 95 ? 16.003 -15.968 -21.583 1.00 56.91 95 GLN A O 1
ATOM 771 N N . GLN A 1 96 ? 14.585 -15.075 -20.091 1.00 59.50 96 GLN A N 1
ATOM 772 C CA . GLN A 1 96 ? 15.030 -15.873 -18.950 1.00 59.50 96 GLN A CA 1
ATOM 773 C C . GLN A 1 96 ? 14.053 -17.030 -18.691 1.00 59.50 96 GLN A C 1
ATOM 775 O O . GLN A 1 96 ? 12.845 -16.816 -18.626 1.00 59.50 96 GLN A O 1
ATOM 780 N N . ASP A 1 97 ? 14.583 -18.245 -18.510 1.00 54.16 97 ASP A N 1
ATOM 781 C CA . ASP A 1 97 ? 13.797 -19.471 -18.269 1.00 54.16 97 ASP A CA 1
ATOM 782 C C . ASP A 1 97 ? 13.079 -19.484 -16.902 1.00 54.16 97 ASP A C 1
ATOM 784 O O . ASP A 1 97 ? 12.152 -20.265 -16.686 1.00 54.16 97 ASP A O 1
ATOM 788 N N . ALA A 1 98 ? 13.480 -18.604 -15.977 1.00 61.66 98 ALA A N 1
ATOM 789 C CA . ALA A 1 98 ? 12.837 -18.405 -14.684 1.00 61.66 98 ALA A CA 1
ATOM 790 C C . ALA A 1 98 ? 12.173 -17.022 -14.633 1.00 61.66 98 ALA A C 1
ATOM 792 O O . ALA A 1 98 ? 12.820 -15.986 -14.783 1.00 61.66 98 ALA A O 1
ATOM 793 N N . PHE A 1 99 ? 10.858 -16.998 -14.411 1.00 64.19 99 PHE A N 1
ATOM 794 C CA . PHE A 1 99 ? 10.117 -15.751 -14.279 1.00 64.19 99 PHE A CA 1
ATOM 795 C C . PHE A 1 99 ? 10.365 -15.117 -12.904 1.00 64.19 99 PHE A C 1
ATOM 797 O O . PHE A 1 99 ? 9.779 -15.525 -11.899 1.00 64.19 99 PHE A O 1
ATOM 804 N N . HIS A 1 100 ? 11.219 -14.096 -12.848 1.00 70.19 100 HIS A N 1
ATOM 805 C CA . HIS A 1 100 ? 11.533 -13.399 -11.604 1.00 70.19 100 HIS A CA 1
ATOM 806 C C . HIS A 1 100 ? 10.547 -12.244 -11.352 1.00 70.19 100 HIS A C 1
ATOM 808 O O . HIS A 1 100 ? 10.785 -11.101 -11.748 1.00 70.19 100 HIS A O 1
ATOM 814 N N . TYR A 1 101 ? 9.445 -12.519 -10.639 1.00 74.75 101 TYR A N 1
ATOM 815 C CA . TYR A 1 101 ? 8.461 -11.504 -10.204 1.00 74.75 101 TYR A CA 1
ATOM 816 C C . TYR A 1 101 ? 9.099 -10.302 -9.512 1.00 74.75 101 TYR A C 1
ATOM 818 O O . TYR A 1 101 ? 8.659 -9.162 -9.677 1.00 74.75 101 TYR A O 1
ATOM 826 N N . ARG A 1 102 ? 10.154 -10.562 -8.738 1.00 80.81 102 ARG A N 1
ATOM 827 C CA . ARG A 1 102 ? 10.943 -9.526 -8.089 1.00 80.81 102 ARG A CA 1
ATOM 828 C C . ARG A 1 102 ? 11.550 -8.559 -9.103 1.00 80.81 102 ARG A C 1
ATOM 830 O O . ARG A 1 102 ? 11.346 -7.360 -8.961 1.00 80.81 102 ARG A O 1
ATOM 837 N N . 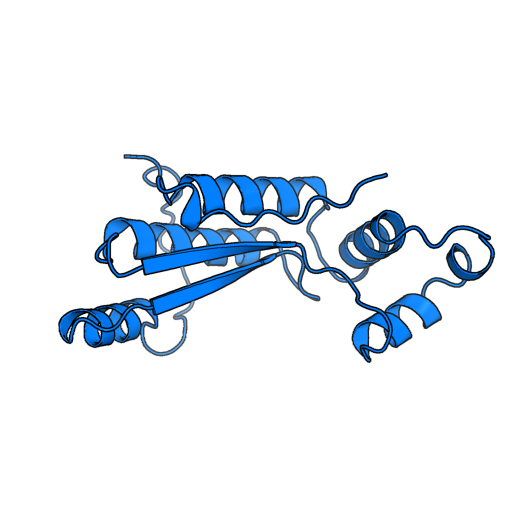SER A 1 103 ? 12.210 -9.064 -10.142 1.00 82.94 103 SER A N 1
ATOM 838 C CA . SER A 1 103 ? 12.832 -8.239 -11.182 1.00 82.94 103 SER A CA 1
ATOM 839 C C . SER A 1 103 ? 11.803 -7.415 -11.951 1.00 82.94 103 SER A C 1
ATOM 841 O O . SER A 1 103 ? 12.034 -6.238 -12.211 1.00 82.94 103 SER A O 1
ATOM 843 N N . LEU A 1 104 ? 10.628 -7.985 -12.247 1.00 83.56 104 LEU A N 1
ATOM 844 C CA . LEU A 1 104 ? 9.553 -7.227 -12.892 1.00 83.56 104 LEU A CA 1
ATOM 845 C C . LEU A 1 104 ? 8.999 -6.121 -11.974 1.00 83.56 104 LEU A C 1
ATOM 847 O O . LEU A 1 104 ? 8.678 -5.030 -12.440 1.00 83.56 104 LEU A O 1
ATOM 851 N N . THR A 1 105 ? 8.920 -6.384 -10.667 1.00 85.38 105 THR A N 1
ATOM 852 C CA . THR A 1 105 ? 8.485 -5.403 -9.660 1.00 85.38 105 THR A CA 1
ATOM 853 C C . THR A 1 105 ? 9.513 -4.281 -9.500 1.00 85.38 105 THR A C 1
ATOM 855 O O . THR A 1 105 ? 9.141 -3.112 -9.477 1.00 85.38 105 THR A O 1
ATOM 858 N N . GLU A 1 106 ? 10.805 -4.609 -9.439 1.00 87.81 106 GLU A N 1
ATOM 859 C CA . GLU A 1 106 ? 11.903 -3.634 -9.386 1.00 87.81 106 GLU A CA 1
ATOM 860 C C . GLU A 1 106 ? 11.905 -2.749 -10.640 1.00 87.81 106 GLU A C 1
ATOM 862 O O . GLU A 1 106 ? 11.881 -1.525 -10.527 1.00 87.81 106 GLU A O 1
ATOM 867 N N . GLN A 1 107 ? 11.802 -3.348 -11.828 1.00 84.19 107 GLN A N 1
ATOM 868 C CA . GLN A 1 107 ? 11.746 -2.613 -13.092 1.00 84.19 107 GLN A CA 1
ATOM 869 C C . GLN A 1 107 ? 10.514 -1.704 -13.189 1.00 84.19 107 GLN A C 1
ATOM 871 O O . GLN A 1 107 ? 10.595 -0.593 -13.717 1.00 84.19 107 GLN A O 1
ATOM 876 N N . HIS A 1 108 ? 9.364 -2.170 -12.702 1.00 86.69 108 HIS A N 1
ATOM 877 C CA . HIS A 1 108 ? 8.161 -1.352 -12.598 1.00 86.69 108 HIS A CA 1
ATOM 878 C C . HIS A 1 108 ? 8.425 -0.113 -11.735 1.00 86.69 108 HIS A C 1
ATOM 880 O O . HIS A 1 108 ? 8.225 1.012 -12.193 1.00 86.69 108 HIS A O 1
ATOM 886 N N . LEU A 1 109 ? 8.933 -0.310 -10.519 1.00 87.62 109 LEU A N 1
ATOM 887 C CA . LEU A 1 109 ? 9.202 0.785 -9.592 1.00 87.62 109 LEU A CA 1
ATOM 888 C C . LEU A 1 109 ? 10.195 1.796 -10.176 1.00 87.62 109 LEU A C 1
ATOM 890 O O . LEU A 1 109 ? 9.932 2.996 -10.131 1.00 87.62 109 LEU A O 1
ATOM 894 N N . GLU A 1 110 ? 11.268 1.328 -10.809 1.00 85.25 110 GLU A N 1
ATOM 895 C CA . GLU A 1 110 ? 12.268 2.189 -11.449 1.00 85.25 110 GLU A CA 1
ATOM 896 C C . GLU A 1 110 ? 11.711 3.023 -12.609 1.00 85.25 110 GLU A C 1
ATOM 898 O O . GLU A 1 110 ? 12.123 4.165 -12.806 1.00 85.25 110 GLU A O 1
ATOM 903 N N . ARG A 1 111 ? 10.802 2.456 -13.410 1.00 82.94 111 ARG A N 1
ATOM 904 C CA . ARG A 1 111 ? 10.350 3.087 -14.661 1.00 82.94 111 ARG A CA 1
ATOM 905 C C . ARG A 1 111 ? 9.072 3.892 -14.517 1.00 82.94 111 ARG A C 1
ATOM 907 O O . ARG A 1 111 ? 8.881 4.864 -15.242 1.00 82.94 111 ARG A O 1
ATOM 914 N N . GLN A 1 112 ? 8.180 3.451 -13.642 1.00 86.00 112 GLN A N 1
ATOM 915 C CA . GLN A 1 112 ? 6.819 3.969 -13.544 1.00 86.00 112 GLN A CA 1
ATOM 916 C C . GLN A 1 112 ? 6.594 4.754 -12.253 1.00 86.00 112 GLN A C 1
ATOM 918 O O . GLN A 1 112 ? 5.537 5.360 -12.095 1.00 86.00 112 GLN A O 1
ATOM 923 N N . THR A 1 113 ? 7.552 4.768 -11.324 1.00 88.31 113 THR A N 1
ATOM 924 C CA . THR A 1 113 ? 7.434 5.484 -10.048 1.00 88.31 113 THR A CA 1
ATOM 925 C C . THR A 1 113 ? 8.686 6.313 -9.766 1.00 88.31 113 THR A C 1
ATOM 927 O O . THR A 1 113 ? 9.656 6.285 -10.520 1.00 88.31 113 THR A O 1
ATOM 930 N N . ARG A 1 114 ? 8.666 7.091 -8.680 1.00 87.38 114 ARG A N 1
ATOM 931 C CA . ARG A 1 114 ? 9.858 7.761 -8.130 1.00 87.38 114 ARG A CA 1
ATOM 932 C C . ARG A 1 114 ? 10.290 7.155 -6.797 1.00 87.38 114 ARG A C 1
ATOM 934 O O . ARG A 1 114 ? 10.879 7.857 -5.978 1.00 87.38 114 ARG A O 1
ATOM 941 N N . VAL A 1 115 ? 9.936 5.895 -6.556 1.00 89.75 115 VAL A N 1
ATOM 942 C CA . VAL A 1 115 ? 10.231 5.183 -5.313 1.00 89.75 115 VAL A CA 1
ATOM 943 C C . VAL A 1 115 ? 10.946 3.873 -5.624 1.00 89.75 115 VAL A C 1
ATOM 945 O O . VAL A 1 115 ? 10.641 3.191 -6.596 1.00 89.75 115 VAL A O 1
ATOM 948 N N . SER A 1 116 ? 11.920 3.512 -4.800 1.00 90.62 116 SER A N 1
ATOM 949 C CA . SER A 1 116 ? 12.618 2.230 -4.893 1.00 90.62 116 SER A CA 1
ATOM 950 C C . SER A 1 116 ? 11.840 1.114 -4.193 1.00 90.62 116 SER A C 1
ATOM 952 O O . SER A 1 116 ? 11.039 1.361 -3.286 1.00 90.62 116 SER A O 1
ATOM 954 N N . LEU A 1 117 ? 12.138 -0.145 -4.542 1.00 89.62 117 LEU A N 1
ATOM 955 C CA . LEU A 1 117 ? 11.573 -1.308 -3.845 1.00 89.62 117 LEU A CA 1
ATOM 956 C C . LEU A 1 117 ? 11.843 -1.259 -2.340 1.00 89.62 117 LEU A C 1
ATOM 958 O O . LEU A 1 117 ? 10.952 -1.541 -1.543 1.00 89.62 117 LEU A O 1
ATOM 962 N N . ARG A 1 118 ? 13.050 -0.841 -1.950 1.00 90.81 118 ARG A N 1
ATOM 963 C CA . ARG A 1 118 ? 13.429 -0.688 -0.544 1.00 90.81 118 ARG A CA 1
ATOM 964 C C . A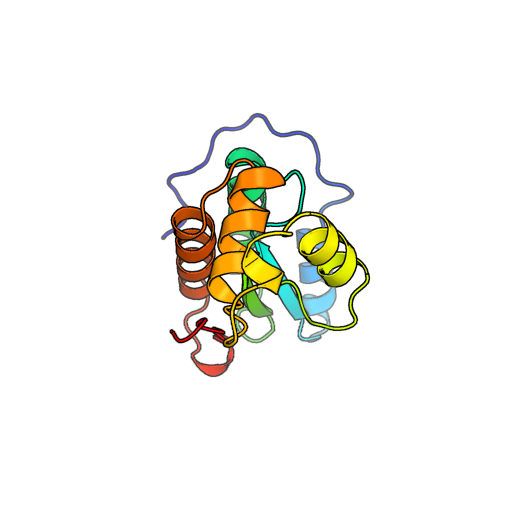RG A 1 118 ? 12.547 0.331 0.176 1.00 90.81 118 ARG A C 1
ATOM 966 O O . ARG A 1 118 ? 12.146 0.086 1.310 1.00 90.81 118 ARG A O 1
ATOM 973 N N . GLU A 1 119 ? 12.263 1.468 -0.451 1.00 92.12 119 GLU A N 1
ATOM 974 C CA . GLU A 1 119 ? 11.416 2.505 0.146 1.00 92.12 119 GLU A CA 1
ATOM 975 C C . GLU A 1 119 ? 9.963 2.038 0.272 1.00 92.12 119 GLU A C 1
ATOM 977 O O . GLU A 1 119 ? 9.368 2.201 1.338 1.00 92.12 119 GLU A O 1
ATOM 982 N N . ALA A 1 120 ? 9.424 1.385 -0.763 1.00 92.00 120 ALA A N 1
ATOM 983 C CA . ALA A 1 120 ? 8.077 0.820 -0.733 1.00 92.00 120 ALA A CA 1
ATOM 984 C C . ALA A 1 120 ? 7.940 -0.271 0.345 1.00 92.00 120 ALA A C 1
ATOM 986 O O . ALA A 1 120 ? 7.008 -0.238 1.148 1.00 92.00 120 ALA A O 1
ATOM 987 N N . GLN A 1 121 ? 8.897 -1.202 0.426 1.00 91.88 121 GLN A N 1
ATOM 988 C CA . GLN A 1 121 ? 8.934 -2.240 1.464 1.00 91.88 121 GLN A CA 1
ATOM 989 C C . GLN A 1 121 ? 9.064 -1.642 2.867 1.00 91.88 121 GLN A C 1
ATOM 991 O O . GLN A 1 121 ? 8.333 -2.038 3.773 1.00 91.88 121 GLN A O 1
ATOM 996 N N . GLY A 1 122 ? 9.934 -0.643 3.042 1.00 91.88 122 GLY A N 1
ATOM 997 C CA . GLY A 1 122 ? 10.064 0.067 4.312 1.00 91.88 122 GLY A CA 1
ATOM 998 C C . GLY A 1 122 ? 8.752 0.726 4.741 1.00 91.88 122 GLY A C 1
ATOM 999 O O . GLY A 1 122 ? 8.409 0.704 5.922 1.00 91.88 122 GLY A O 1
ATOM 1000 N N . MET A 1 123 ? 7.976 1.259 3.793 1.00 92.50 123 MET A N 1
ATOM 1001 C CA . MET A 1 123 ? 6.672 1.846 4.094 1.00 92.50 123 MET A CA 1
ATOM 1002 C C . MET A 1 123 ? 5.612 0.796 4.444 1.00 92.50 123 MET A C 1
ATOM 1004 O O . MET A 1 123 ? 4.802 1.010 5.352 1.00 92.50 123 MET A O 1
ATOM 1008 N N . VAL A 1 124 ? 5.646 -0.367 3.787 1.00 92.19 124 VAL A N 1
ATOM 1009 C CA . VAL A 1 124 ? 4.817 -1.520 4.161 1.00 92.19 124 VAL A CA 1
ATOM 1010 C C . VAL A 1 124 ? 5.079 -1.922 5.610 1.00 92.19 124 VAL A C 1
ATOM 1012 O O . VAL A 1 124 ? 4.137 -2.017 6.398 1.00 92.19 124 VAL A O 1
ATOM 1015 N N . GLU A 1 125 ? 6.346 -2.088 5.989 1.00 90.88 125 GLU A N 1
ATOM 1016 C CA . GLU A 1 125 ? 6.743 -2.461 7.351 1.00 90.88 125 GLU A CA 1
ATOM 1017 C C . GLU A 1 125 ? 6.308 -1.420 8.387 1.00 90.88 125 GLU A C 1
ATOM 1019 O O . GLU A 1 125 ? 5.742 -1.777 9.422 1.00 90.88 125 GLU A O 1
ATOM 1024 N N . GLN A 1 126 ? 6.511 -0.131 8.096 1.00 91.12 126 GLN A N 1
ATOM 1025 C CA . GLN A 1 126 ? 6.076 0.957 8.975 1.00 91.12 126 GLN A CA 1
ATOM 1026 C C . GLN A 1 126 ? 4.559 0.958 9.173 1.00 91.12 126 GLN A C 1
ATOM 1028 O O . GLN A 1 126 ? 4.093 1.105 10.300 1.00 91.12 126 GLN A O 1
ATOM 1033 N N . THR A 1 127 ? 3.791 0.745 8.103 1.00 90.44 127 THR A N 1
ATOM 1034 C CA . THR A 1 127 ? 2.323 0.692 8.155 1.00 90.44 127 THR A CA 1
ATOM 1035 C C . THR A 1 127 ? 1.837 -0.499 8.975 1.00 90.44 127 THR A C 1
ATOM 1037 O O . THR A 1 127 ? 0.970 -0.351 9.834 1.00 90.44 127 THR A O 1
ATOM 1040 N N . LEU A 1 128 ? 2.428 -1.679 8.769 1.00 85.94 128 LEU A N 1
ATOM 1041 C CA . LEU A 1 128 ? 2.090 -2.880 9.538 1.00 85.94 128 LEU A CA 1
ATOM 1042 C C . LEU A 1 128 ? 2.475 -2.755 11.017 1.00 85.94 128 LEU A C 1
ATOM 1044 O O . LEU A 1 128 ? 1.828 -3.357 11.869 1.00 85.94 128 LEU A O 1
ATOM 1048 N N . ALA A 1 129 ? 3.494 -1.961 11.348 1.00 87.50 129 ALA A N 1
ATOM 1049 C CA . ALA A 1 129 ? 3.892 -1.695 12.728 1.00 87.50 129 ALA A CA 1
ATOM 1050 C C . ALA A 1 129 ? 2.926 -0.768 13.496 1.00 87.50 129 ALA A C 1
ATOM 1052 O O . ALA A 1 129 ? 3.128 -0.557 14.697 1.00 87.50 129 ALA A O 1
ATOM 1053 N N . LEU A 1 130 ? 1.910 -0.204 12.827 1.00 84.69 130 LEU A N 1
ATOM 1054 C CA . LEU A 1 130 ? 0.852 0.595 13.457 1.00 84.69 130 LEU A CA 1
ATOM 1055 C C . LEU A 1 130 ? -0.250 -0.265 14.088 1.00 84.69 130 LEU A C 1
ATOM 1057 O O . LEU A 1 130 ? -0.942 0.211 14.983 1.00 84.69 130 LEU A O 1
ATOM 1061 N N . VAL A 1 131 ? -0.410 -1.513 13.642 1.00 73.56 131 VAL A N 1
ATOM 1062 C CA . VAL A 1 131 ? -1.359 -2.475 14.214 1.00 73.56 131 VAL A CA 1
ATOM 1063 C C . VAL A 1 131 ? -0.598 -3.498 15.047 1.00 73.56 131 VAL A C 1
ATOM 1065 O O . VAL A 1 131 ? 0.328 -4.148 14.567 1.00 73.56 131 VAL A O 1
ATOM 1068 N N . ASP A 1 132 ? -0.948 -3.637 16.324 1.00 58.22 132 ASP A N 1
ATOM 1069 C CA . ASP A 1 132 ? -0.243 -4.550 17.234 1.00 58.22 132 ASP A CA 1
ATOM 1070 C C . ASP A 1 132 ? -0.665 -6.021 17.050 1.00 58.22 132 ASP A C 1
ATOM 1072 O O . ASP A 1 132 ? 0.136 -6.918 17.314 1.00 58.22 132 ASP A O 1
ATOM 1076 N N . ALA A 1 133 ? -1.857 -6.286 16.505 1.00 52.94 133 ALA A N 1
ATOM 1077 C CA . ALA A 1 133 ? -2.418 -7.633 16.394 1.00 52.94 133 ALA A CA 1
ATOM 1078 C C . ALA A 1 133 ? -1.817 -8.451 15.219 1.00 52.94 133 ALA A C 1
ATOM 1080 O O . ALA A 1 133 ? -1.874 -8.003 14.067 1.00 52.94 133 ALA A O 1
ATOM 1081 N N . PRO A 1 134 ? -1.244 -9.647 15.470 1.00 50.69 134 PRO A N 1
ATOM 1082 C CA . PRO A 1 134 ? -0.691 -10.537 14.441 1.00 50.69 134 PRO A CA 1
ATOM 1083 C C . PRO A 1 134 ? -1.690 -10.921 13.339 1.00 50.69 134 PRO A C 1
ATOM 1085 O O . PRO A 1 134 ? -1.316 -10.990 12.173 1.00 50.69 134 PRO A O 1
ATOM 1088 N N . GLU A 1 135 ? -2.965 -11.103 13.682 1.00 49.41 135 GLU A N 1
ATOM 1089 C CA . GLU A 1 135 ? -4.066 -11.436 12.766 1.00 49.41 135 GLU A CA 1
ATOM 1090 C C . GLU A 1 135 ? -4.419 -10.318 11.770 1.00 49.41 135 GLU A C 1
ATOM 1092 O O . GLU A 1 135 ? -5.168 -10.533 10.817 1.00 49.41 135 GLU A O 1
ATOM 1097 N N . HIS A 1 136 ? -3.866 -9.120 11.964 1.00 45.25 136 HIS A N 1
ATOM 1098 C CA . HIS A 1 136 ? -4.011 -7.986 11.053 1.00 45.25 136 HIS A CA 1
ATOM 1099 C C . HIS A 1 136 ? -2.747 -7.749 10.218 1.00 45.25 136 HIS A C 1
ATOM 1101 O O . HIS A 1 136 ? -2.692 -6.809 9.433 1.00 45.25 136 HIS A O 1
ATOM 1107 N N . LYS A 1 137 ? -1.733 -8.616 10.336 1.00 47.28 137 LYS A N 1
ATOM 1108 C CA . LYS A 1 137 ? -0.485 -8.534 9.574 1.00 47.28 137 LYS A CA 1
ATOM 1109 C C . LYS A 1 137 ? -0.452 -9.636 8.524 1.00 47.28 137 LYS A C 1
ATOM 1111 O O . LYS A 1 137 ? -0.094 -10.771 8.809 1.00 47.28 137 LYS A O 1
ATOM 1116 N N . THR A 1 138 ? -0.770 -9.292 7.282 1.00 46.72 138 THR A N 1
ATOM 1117 C CA . THR A 1 138 ? -0.467 -10.155 6.133 1.00 46.72 138 THR A CA 1
ATOM 1118 C C . THR A 1 138 ? 0.633 -9.493 5.325 1.00 46.72 138 THR A C 1
ATOM 1120 O O . THR A 1 138 ? 0.436 -8.411 4.777 1.00 46.72 138 THR A O 1
ATOM 1123 N N . THR A 1 139 ? 1.809 -10.116 5.291 1.00 46.88 139 THR A N 1
ATOM 1124 C CA . THR A 1 139 ? 2.950 -9.657 4.495 1.00 46.88 139 THR A CA 1
ATOM 1125 C C . THR A 1 139 ? 3.208 -10.677 3.399 1.00 46.88 139 THR A C 1
ATOM 1127 O O . THR A 1 139 ? 3.541 -11.822 3.689 1.00 46.88 139 THR A O 1
ATOM 1130 N N . TYR A 1 140 ? 3.083 -10.265 2.142 1.00 47.78 140 TYR A N 1
ATOM 1131 C CA . TYR A 1 140 ? 3.584 -11.048 1.018 1.00 47.78 140 TYR A CA 1
ATOM 1132 C C . TYR A 1 140 ? 5.036 -10.635 0.797 1.00 47.78 140 TYR A C 1
ATOM 1134 O O . TYR A 1 140 ? 5.312 -9.531 0.326 1.00 47.78 140 TYR A O 1
ATOM 1142 N N . ARG A 1 141 ? 5.975 -11.488 1.215 1.00 47.47 141 ARG A N 1
ATOM 1143 C CA . ARG A 1 141 ? 7.382 -11.336 0.842 1.00 47.47 141 ARG A CA 1
ATOM 1144 C C . ARG A 1 141 ? 7.583 -12.026 -0.498 1.00 47.47 141 ARG A C 1
ATOM 1146 O O . ARG A 1 141 ? 7.209 -13.181 -0.658 1.00 47.47 141 ARG A O 1
ATOM 1153 N N . LEU A 1 142 ? 8.154 -11.300 -1.452 1.00 44.12 142 LEU A N 1
ATOM 1154 C CA . LEU A 1 142 ? 8.649 -11.891 -2.688 1.00 44.12 142 LEU A CA 1
ATOM 1155 C C . LEU A 1 142 ? 9.884 -12.725 -2.319 1.00 44.12 142 LEU A C 1
ATOM 1157 O O . LEU A 1 142 ? 10.934 -12.154 -2.020 1.00 44.12 142 LEU A O 1
ATOM 1161 N N . GLU A 1 143 ? 9.734 -14.048 -2.250 1.00 46.97 143 GLU A N 1
ATOM 1162 C CA . GLU A 1 143 ? 10.873 -14.959 -2.103 1.00 46.97 143 GLU A CA 1
ATOM 1163 C C . GLU A 1 143 ? 11.672 -15.027 -3.415 1.00 46.97 143 GLU A C 1
ATOM 1165 O O . GLU A 1 143 ? 11.134 -14.793 -4.500 1.00 46.97 143 GLU A O 1
ATOM 1170 N N . SER A 1 144 ? 12.982 -15.233 -3.264 1.00 40.69 144 SER A N 1
ATOM 1171 C CA . SER A 1 144 ? 14.015 -15.229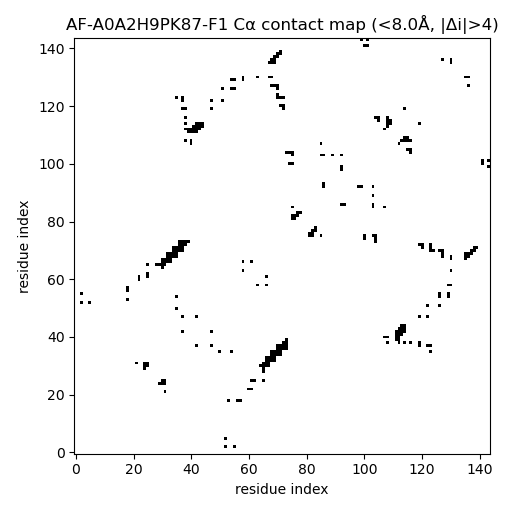 -4.310 1.00 40.69 144 SER A CA 1
ATOM 1172 C C . SER A 1 144 ? 13.960 -16.441 -5.225 1.00 40.69 144 SER A C 1
ATOM 1174 O O . SER A 1 144 ? 13.871 -17.552 -4.656 1.00 40.69 144 SER A O 1
#

Mean predicted aligned error: 9.46 Å

Secondary structure (DSSP, 8-state):
--STT---------STTHHHHHHHHHTTT--EEEEEEE--TT--HHHHHHHHHHHHHHHHHS-GGGEEEEEEE----TTSHHHHHHHHH-TTGGG-SS--HHHHHHHHHHHH-SS-HHHHHHHHHHHHTT---GGG--------

Sequence (144 aa):
MRCRRYWNAREKKLPRNIVQQLLNVQRHGIRTHVPFLYGLAGETIETMQANYRLACELAERADAALLMMTSSVVIPLPGSPYFEDLMNQATHLRQQDAFHYRSLTEQHLERQTRVSLREAQGMVEQTLALVDAPEHKTTYRLES

Nearest PDB structures (foldseek):
  3ru8-assembly1_X  TM=3.217E-01  e=9.737E-02  unclassified
  5l3k-assembly2_F  TM=4.074E-01  e=4.106E+00  Mycolicibacterium thermoresistibile